Protein AF-A0AAD4VSG8-F1 (afdb_monomer)

pLDDT: mean 76.62, std 12.71, range [45.56, 93.06]

Radius of gyration: 14.2 Å; Cα contacts (8 Å, |Δi|>4): 172; chains: 1; bounding box: 31×34×39 Å

Organism: Prunus dulcis (NCBI:txid3755)

InterPro domains:
  IPR029068 Glyoxalase/Bleomycin resistance protein/Dihydroxybiphenyl dioxygenase [SSF54593] (1-107)

Structure (mmCIF, N/CA/C/O backbone):
data_AF-A0AAD4VSG8-F1
#
_entry.id   AF-A0AAD4VSG8-F1
#
loop_
_atom_site.group_PDB
_atom_site.id
_atom_site.type_symbol
_atom_site.label_atom_id
_atom_site.label_alt_id
_atom_site.label_comp_id
_atom_site.label_asym_id
_atom_site.label_entity_id
_atom_site.label_seq_id
_atom_site.pdbx_PDB_ins_code
_atom_site.Cartn_x
_atom_site.Cartn_y
_atom_site.Cartn_z
_atom_site.occupancy
_atom_site.B_iso_or_equiv
_atom_site.auth_seq_id
_atom_site.auth_comp_id
_atom_site.auth_asym_id
_atom_site.auth_atom_id
_atom_site.pdbx_PDB_model_num
ATOM 1 N N . MET A 1 1 ? -18.561 -6.197 -14.715 1.00 55.53 1 MET A N 1
ATOM 2 C CA . MET A 1 1 ? -17.214 -5.707 -15.060 1.00 55.53 1 MET A CA 1
ATOM 3 C C . MET A 1 1 ? -16.527 -5.410 -13.750 1.00 55.53 1 MET A C 1
ATOM 5 O O . MET A 1 1 ? -17.050 -4.602 -12.995 1.00 55.53 1 MET A O 1
ATOM 9 N N . GLU A 1 2 ? -15.457 -6.130 -13.446 1.00 71.62 2 GLU A N 1
ATOM 10 C CA . GLU A 1 2 ? -14.673 -5.925 -12.227 1.00 71.62 2 GLU A CA 1
ATOM 11 C C . GLU A 1 2 ? -13.542 -4.945 -12.546 1.00 71.62 2 GLU A C 1
ATOM 13 O O . GLU A 1 2 ? -12.922 -5.034 -13.606 1.00 71.62 2 G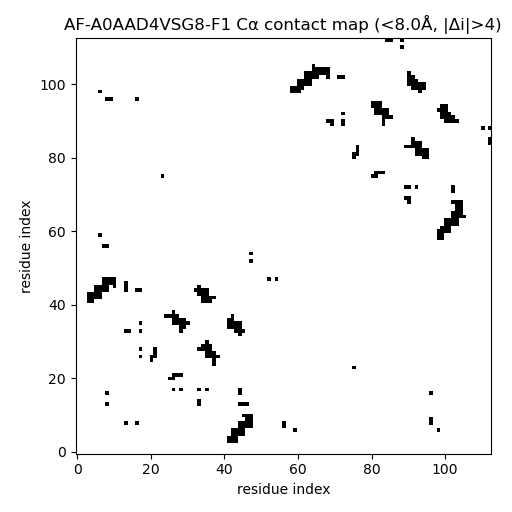LU A O 1
ATOM 18 N N . LEU A 1 3 ? -13.346 -3.955 -11.677 1.00 76.31 3 LEU A N 1
ATOM 19 C CA . LEU A 1 3 ? -12.305 -2.939 -11.799 1.00 76.31 3 LEU A CA 1
ATOM 20 C C . LEU A 1 3 ? -11.346 -3.110 -10.626 1.00 76.31 3 LEU A C 1
ATOM 22 O O . LEU A 1 3 ? -11.781 -3.080 -9.476 1.00 76.31 3 LEU A O 1
ATOM 26 N N . THR A 1 4 ? -10.058 -3.255 -10.919 1.00 81.50 4 THR A N 1
ATOM 27 C CA . THR A 1 4 ? -9.013 -3.431 -9.906 1.00 81.50 4 THR A CA 1
ATOM 28 C C . THR A 1 4 ? -8.073 -2.227 -9.936 1.00 81.50 4 THR A C 1
ATOM 30 O O . THR A 1 4 ? -7.537 -1.914 -11.003 1.00 81.50 4 THR A O 1
ATOM 33 N N . PRO A 1 5 ? -7.865 -1.523 -8.810 1.00 81.88 5 PRO A N 1
ATOM 34 C CA . PRO A 1 5 ? -6.932 -0.407 -8.765 1.00 81.88 5 PRO A CA 1
ATOM 35 C C . PRO A 1 5 ? -5.485 -0.863 -8.993 1.00 81.88 5 PRO A C 1
ATOM 37 O O . PRO A 1 5 ? -5.050 -1.898 -8.480 1.00 81.88 5 PRO A O 1
ATOM 40 N N . LEU A 1 6 ? -4.737 -0.050 -9.743 1.00 82.25 6 LEU A N 1
ATOM 41 C CA . LEU A 1 6 ? -3.307 -0.230 -9.981 1.00 82.25 6 LEU A CA 1
ATOM 42 C C . LEU A 1 6 ? -2.505 0.710 -9.075 1.00 82.25 6 LEU A C 1
ATOM 44 O O . LEU A 1 6 ? -2.715 1.923 -9.092 1.00 82.25 6 LEU A O 1
ATOM 48 N N . LEU A 1 7 ? -1.546 0.152 -8.346 1.00 84.81 7 LEU A N 1
ATOM 49 C CA . LEU A 1 7 ? -0.512 0.874 -7.616 1.00 84.81 7 LEU A CA 1
ATOM 50 C C . LEU A 1 7 ? 0.763 0.881 -8.453 1.00 84.81 7 LEU A C 1
ATOM 52 O O . LEU A 1 7 ? 1.403 -0.152 -8.631 1.00 84.81 7 LEU A O 1
ATOM 56 N N . VAL A 1 8 ? 1.114 2.041 -9.001 1.00 81.62 8 VAL A N 1
ATOM 57 C CA . VAL A 1 8 ? 2.291 2.187 -9.863 1.00 81.62 8 VAL A CA 1
ATOM 58 C C . VAL A 1 8 ? 3.478 2.647 -9.021 1.00 81.62 8 VAL A C 1
ATOM 60 O O . VAL A 1 8 ? 3.466 3.760 -8.507 1.00 81.62 8 VAL A O 1
ATOM 63 N N . VAL A 1 9 ? 4.503 1.804 -8.918 1.00 82.38 9 VAL A N 1
ATOM 64 C CA . VAL A 1 9 ? 5.759 2.071 -8.197 1.00 82.38 9 VAL A CA 1
ATOM 65 C C . VAL A 1 9 ? 6.958 2.011 -9.146 1.00 82.38 9 VAL A C 1
ATOM 67 O O . VAL A 1 9 ? 6.825 1.665 -10.326 1.00 82.38 9 VAL A O 1
ATOM 70 N N . ALA A 1 10 ? 8.157 2.342 -8.658 1.00 80.62 10 ALA A N 1
ATOM 71 C CA . ALA A 1 10 ? 9.361 2.215 -9.471 1.00 80.62 10 ALA A CA 1
ATOM 72 C C . ALA A 1 10 ? 9.614 0.741 -9.871 1.00 80.62 10 ALA A C 1
ATOM 74 O O . ALA A 1 10 ? 9.320 -0.173 -9.095 1.00 80.62 10 ALA A O 1
ATOM 75 N N . PRO A 1 11 ? 10.199 0.458 -11.054 1.00 80.56 11 PRO A N 1
ATOM 76 C CA . PRO A 1 11 ? 10.402 -0.917 -11.524 1.00 80.56 11 PRO A CA 1
ATOM 77 C C . PRO A 1 11 ? 11.156 -1.840 -10.561 1.00 80.56 11 PRO A C 1
ATOM 79 O O . PRO A 1 11 ? 10.855 -3.028 -10.491 1.00 80.56 11 PRO A O 1
ATOM 82 N N . SER A 1 12 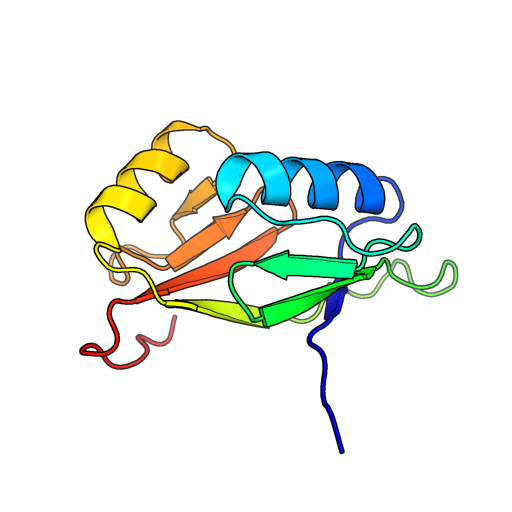? 12.114 -1.305 -9.803 1.00 83.25 12 SER A N 1
ATOM 83 C CA . SER A 1 12 ? 12.883 -2.048 -8.797 1.00 83.25 12 SER A CA 1
ATOM 84 C C . SER A 1 12 ? 12.131 -2.287 -7.484 1.00 83.25 12 SER A C 1
ATOM 86 O O . SER A 1 12 ? 12.618 -3.031 -6.637 1.00 83.25 12 SER A O 1
ATOM 88 N N . GLU A 1 13 ? 10.967 -1.665 -7.294 1.00 85.62 13 GLU A N 1
ATOM 89 C CA . GLU A 1 13 ? 10.274 -1.607 -6.004 1.00 85.62 13 GLU A CA 1
ATOM 90 C C . GLU A 1 13 ? 9.038 -2.494 -5.928 1.00 85.62 13 GLU A C 1
ATOM 92 O O . GLU A 1 13 ? 8.548 -2.725 -4.833 1.00 85.62 13 GLU A O 1
ATOM 97 N N . VAL A 1 14 ? 8.569 -3.059 -7.041 1.00 86.94 14 VAL A N 1
ATOM 98 C CA . VAL A 1 14 ? 7.333 -3.862 -7.120 1.00 86.94 14 VAL A CA 1
ATOM 99 C C . VAL A 1 14 ? 7.244 -4.933 -6.015 1.00 86.94 14 VAL A C 1
ATOM 101 O O . VAL A 1 14 ? 6.278 -4.984 -5.252 1.00 86.94 14 VAL A O 1
ATOM 104 N N . THR A 1 15 ? 8.292 -5.744 -5.848 1.00 87.94 15 THR A N 1
ATOM 105 C CA . THR A 1 15 ? 8.348 -6.779 -4.798 1.00 87.94 15 THR A CA 1
ATOM 106 C C . THR A 1 15 ? 8.521 -6.196 -3.393 1.00 87.94 15 THR A C 1
ATOM 108 O O . THR A 1 15 ? 8.014 -6.756 -2.418 1.00 87.94 15 THR A O 1
ATOM 111 N N . THR A 1 16 ? 9.261 -5.094 -3.264 1.00 90.50 16 THR A N 1
ATOM 112 C CA . THR A 1 16 ? 9.517 -4.436 -1.976 1.00 90.50 16 THR A CA 1
ATOM 113 C C . THR A 1 16 ? 8.247 -3.770 -1.451 1.00 90.50 16 THR A C 1
ATOM 115 O O . THR A 1 16 ? 7.889 -4.014 -0.302 1.00 90.50 16 THR A O 1
ATOM 118 N N . ALA A 1 17 ? 7.497 -3.079 -2.310 1.00 88.38 17 ALA A N 1
ATOM 119 C CA . ALA A 1 17 ? 6.199 -2.482 -2.015 1.00 88.38 17 ALA A CA 1
ATOM 120 C C . ALA A 1 17 ? 5.183 -3.535 -1.545 1.00 88.38 17 ALA A C 1
ATOM 122 O O . ALA A 1 17 ? 4.526 -3.362 -0.521 1.00 88.38 17 ALA A O 1
ATOM 123 N N . ALA A 1 18 ? 5.111 -4.696 -2.210 1.00 90.19 18 ALA A N 1
ATOM 124 C CA . ALA A 1 18 ? 4.235 -5.790 -1.775 1.00 90.19 18 ALA A CA 1
ATOM 125 C C . ALA A 1 18 ? 4.563 -6.278 -0.349 1.00 90.19 18 ALA A C 1
ATOM 127 O O . ALA A 1 18 ? 3.670 -6.523 0.468 1.00 90.19 18 ALA A O 1
ATOM 128 N N . ARG A 1 19 ? 5.858 -6.408 -0.027 1.00 90.81 19 ARG A N 1
ATOM 129 C CA . ARG A 1 19 ? 6.319 -6.799 1.316 1.00 90.81 19 ARG A CA 1
ATOM 130 C C . ARG A 1 19 ? 6.051 -5.709 2.350 1.00 90.81 19 ARG A C 1
ATOM 132 O O . ARG A 1 19 ? 5.649 -6.042 3.464 1.00 90.81 19 ARG A O 1
ATOM 139 N N . PHE A 1 20 ? 6.240 -4.449 1.972 1.00 90.81 20 PHE A N 1
ATOM 140 C CA . PHE A 1 20 ? 5.933 -3.282 2.790 1.00 90.81 20 PHE A CA 1
ATOM 141 C C . PHE A 1 20 ? 4.445 -3.248 3.162 1.00 90.81 20 PHE A C 1
ATOM 143 O O . PHE A 1 20 ? 4.106 -3.275 4.345 1.00 90.81 20 PHE A O 1
ATOM 150 N N . TYR A 1 21 ? 3.539 -3.344 2.186 1.00 91.31 21 TYR A N 1
ATOM 151 C CA . TYR A 1 21 ? 2.097 -3.362 2.452 1.00 91.31 21 TYR A CA 1
ATOM 152 C C . TYR A 1 21 ? 1.651 -4.585 3.263 1.00 91.31 21 TYR A C 1
ATOM 154 O O . TYR A 1 21 ? 0.749 -4.478 4.098 1.00 91.31 21 TYR A O 1
ATOM 162 N N . ARG A 1 22 ? 2.314 -5.739 3.108 1.00 90.81 22 ARG A N 1
ATOM 163 C CA . ARG A 1 22 ? 2.104 -6.889 4.003 1.00 90.81 22 ARG A CA 1
ATOM 164 C C . ARG A 1 22 ? 2.441 -6.552 5.454 1.00 90.81 22 ARG A C 1
ATOM 166 O O . ARG A 1 22 ? 1.702 -6.941 6.352 1.00 90.81 22 ARG A O 1
ATOM 173 N N . GLN A 1 23 ? 3.553 -5.864 5.690 1.00 90.56 23 GLN A N 1
ATOM 174 C CA . GLN A 1 23 ? 4.006 -5.513 7.035 1.00 90.56 23 GLN A CA 1
ATOM 175 C C . GLN A 1 23 ? 3.132 -4.432 7.681 1.00 90.56 23 GLN A C 1
ATOM 177 O O . GLN A 1 23 ? 2.783 -4.555 8.854 1.00 90.56 23 GLN A O 1
ATOM 182 N N . VAL A 1 24 ? 2.775 -3.389 6.929 1.00 87.94 24 VAL A N 1
ATOM 183 C CA . VAL A 1 24 ? 2.067 -2.219 7.468 1.00 87.94 24 VAL A CA 1
ATOM 184 C C . VAL A 1 24 ? 0.561 -2.451 7.549 1.00 87.94 24 VAL A C 1
ATOM 186 O O . VAL A 1 24 ? -0.047 -2.216 8.595 1.00 87.94 24 VAL A O 1
ATOM 189 N N . PHE A 1 25 ? -0.042 -2.933 6.460 1.00 87.44 25 PHE A N 1
ATOM 190 C CA . PHE A 1 25 ? -1.493 -3.092 6.331 1.00 87.44 25 PHE A CA 1
ATOM 191 C C . PHE A 1 25 ? -1.968 -4.530 6.566 1.00 87.44 25 PHE A C 1
ATOM 193 O O . PHE A 1 25 ? -3.169 -4.791 6.545 1.00 87.44 25 PHE A O 1
ATOM 200 N N . GLY A 1 26 ? -1.053 -5.482 6.782 1.00 89.25 26 GLY A N 1
ATOM 201 C CA . GLY A 1 26 ? -1.411 -6.899 6.877 1.00 89.25 26 GLY A CA 1
ATOM 202 C C . GLY A 1 26 ? -1.835 -7.499 5.533 1.00 89.25 26 GLY A C 1
ATOM 203 O O . GLY A 1 26 ? -2.592 -8.471 5.513 1.00 89.25 26 GLY A O 1
ATOM 204 N N . ALA A 1 27 ? -1.388 -6.915 4.416 1.00 91.50 27 ALA A N 1
ATOM 205 C CA . ALA A 1 27 ? -1.766 -7.355 3.079 1.00 91.50 27 ALA A CA 1
ATOM 206 C C . ALA A 1 27 ? -1.382 -8.822 2.804 1.00 91.50 27 ALA A C 1
ATOM 208 O O . ALA A 1 27 ? -0.296 -9.274 3.171 1.00 91.50 27 ALA A O 1
ATOM 209 N N . LYS A 1 28 ? -2.237 -9.572 2.105 1.00 93.06 28 LYS A N 1
ATOM 210 C CA . LYS A 1 28 ? -1.925 -10.929 1.626 1.00 93.06 28 LYS A CA 1
ATOM 211 C C . LYS A 1 28 ? -1.470 -10.867 0.176 1.00 93.06 28 LYS A C 1
ATOM 213 O O . LYS A 1 28 ? -2.188 -10.327 -0.652 1.00 93.06 28 LYS A O 1
ATOM 218 N N . ILE A 1 29 ? -0.318 -11.451 -0.131 1.00 90.56 29 ILE A N 1
ATOM 219 C CA . ILE A 1 29 ? 0.160 -11.599 -1.511 1.00 90.56 29 ILE A CA 1
ATOM 220 C C . ILE A 1 29 ? -0.567 -12.801 -2.118 1.00 90.56 29 ILE A C 1
ATOM 222 O O . ILE A 1 29 ? -0.497 -13.891 -1.545 1.00 90.56 29 ILE A O 1
ATOM 226 N N . VAL A 1 30 ? -1.288 -12.600 -3.222 1.00 88.50 30 VAL A N 1
ATOM 227 C CA . VAL A 1 30 ? -2.139 -13.641 -3.831 1.00 88.50 30 VAL A CA 1
ATOM 228 C C . VAL A 1 30 ? -1.603 -14.192 -5.151 1.00 88.50 30 VAL A C 1
ATOM 230 O O . VAL A 1 30 ? -2.006 -15.282 -5.551 1.00 88.50 30 VAL A O 1
ATOM 233 N N . SER A 1 31 ? -0.652 -13.508 -5.788 1.00 81.44 31 SER A N 1
ATOM 234 C CA . SER A 1 31 ? -0.006 -13.964 -7.023 1.00 81.44 31 SER A CA 1
ATOM 235 C C . SER A 1 31 ? 1.493 -13.618 -7.045 1.00 81.44 31 SER A C 1
ATOM 237 O O . SER A 1 31 ? 2.001 -12.912 -6.169 1.00 81.44 31 SER A O 1
ATOM 239 N N . ASN A 1 32 ? 2.215 -14.144 -8.041 1.00 67.56 32 ASN A N 1
ATOM 240 C CA . ASN A 1 32 ? 3.645 -13.868 -8.238 1.00 67.56 32 ASN A CA 1
ATOM 241 C C . ASN A 1 32 ? 3.916 -12.494 -8.886 1.00 67.56 32 ASN A C 1
ATOM 243 O O . ASN A 1 32 ? 5.010 -11.962 -8.710 1.00 67.56 32 ASN A O 1
ATOM 247 N N . ASP A 1 33 ? 2.933 -11.924 -9.587 1.00 65.56 33 ASP A N 1
ATOM 248 C CA . ASP A 1 33 ? 2.983 -10.594 -10.204 1.00 65.56 33 ASP A CA 1
ATOM 249 C C . ASP A 1 33 ? 2.098 -9.675 -9.354 1.00 65.56 33 ASP A C 1
ATOM 251 O O . ASP A 1 33 ? 0.879 -9.782 -9.450 1.00 65.56 33 ASP A O 1
ATOM 255 N N . PRO A 1 34 ? 2.657 -8.883 -8.423 1.00 78.06 34 PRO A N 1
ATOM 256 C CA . PRO A 1 34 ? 2.111 -8.796 -7.073 1.00 78.06 34 PRO A CA 1
ATOM 257 C C . PRO A 1 34 ? 0.723 -8.168 -7.010 1.00 78.06 34 PRO A C 1
ATOM 259 O O . PRO A 1 34 ? 0.539 -6.961 -6.841 1.00 78.06 34 PRO A O 1
ATOM 262 N N . GLU A 1 35 ? -0.258 -9.053 -7.046 1.00 90.06 35 GLU A N 1
ATOM 263 C CA . GLU A 1 35 ? -1.589 -8.821 -6.538 1.00 90.06 35 GLU A CA 1
ATOM 264 C C . GLU A 1 35 ? -1.557 -8.955 -5.018 1.00 90.06 35 GLU A C 1
ATOM 266 O O . GLU A 1 35 ? -1.031 -9.929 -4.457 1.00 90.06 35 GLU A O 1
ATOM 271 N N . ILE A 1 36 ? -2.139 -7.968 -4.344 1.00 91.19 36 ILE A N 1
ATOM 272 C CA . ILE A 1 36 ? -2.285 -7.965 -2.896 1.00 91.19 36 ILE A CA 1
ATOM 273 C C . ILE A 1 36 ? -3.747 -7.784 -2.499 1.00 91.19 36 ILE A C 1
ATOM 275 O O . ILE A 1 36 ? -4.500 -7.053 -3.139 1.00 91.19 36 ILE A O 1
ATOM 279 N N . LEU A 1 37 ? -4.132 -8.428 -1.402 1.00 91.00 37 LEU A N 1
ATOM 280 C CA . LEU A 1 37 ? -5.392 -8.186 -0.711 1.00 91.00 37 LEU A CA 1
ATOM 281 C C . LEU A 1 37 ? -5.132 -7.400 0.568 1.00 91.00 37 LEU A C 1
ATOM 283 O O . LEU A 1 37 ? -4.447 -7.903 1.461 1.00 91.00 37 LEU A O 1
ATOM 287 N N . ILE A 1 38 ? -5.725 -6.216 0.688 1.00 88.12 38 ILE A N 1
ATOM 288 C CA . ILE A 1 38 ? -5.817 -5.48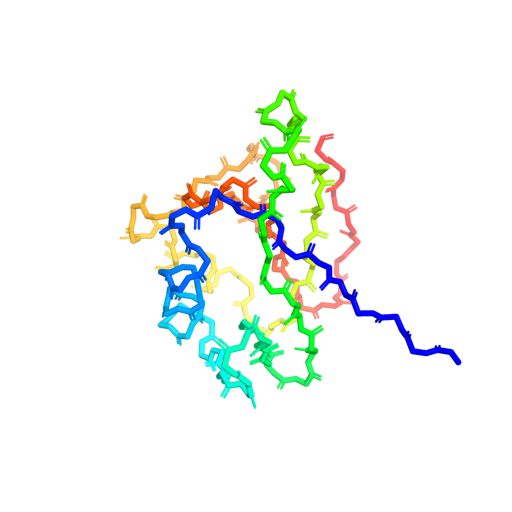0 1.954 1.00 88.12 38 ILE A CA 1
ATOM 289 C C . ILE A 1 38 ? -7.263 -5.602 2.434 1.00 88.12 38 ILE A C 1
ATOM 291 O O . ILE A 1 38 ? -8.181 -5.046 1.840 1.00 88.12 38 ILE A O 1
ATOM 295 N N . GLY A 1 39 ? -7.492 -6.396 3.483 1.00 85.44 39 GLY A N 1
ATOM 296 C CA . GLY A 1 39 ? -8.853 -6.792 3.852 1.00 85.44 39 GLY A CA 1
ATOM 297 C C . GLY A 1 39 ? -9.498 -7.636 2.745 1.00 85.44 39 GLY A C 1
ATOM 298 O O . GLY A 1 39 ? -9.017 -8.732 2.455 1.00 85.44 39 GLY A O 1
ATOM 299 N N . SER A 1 40 ? -10.582 -7.133 2.151 1.00 85.12 40 SER A N 1
ATOM 300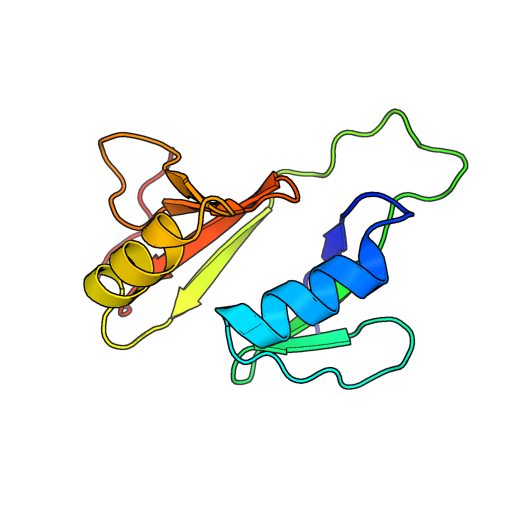 C CA . SER A 1 40 ? -11.266 -7.735 0.993 1.00 85.12 40 SER A CA 1
ATOM 301 C C . SER A 1 40 ? -10.913 -7.084 -0.347 1.00 85.12 40 SER A C 1
ATOM 303 O O . SER A 1 40 ? -11.364 -7.570 -1.381 1.00 85.12 40 SER A O 1
ATOM 305 N N . ASP A 1 41 ? -10.146 -5.992 -0.338 1.00 86.06 41 ASP A N 1
ATOM 306 C CA . ASP A 1 41 ? -9.886 -5.190 -1.530 1.00 86.06 41 ASP A CA 1
ATOM 307 C C . ASP A 1 41 ? -8.644 -5.707 -2.261 1.00 86.06 41 ASP A C 1
ATOM 309 O O . ASP A 1 41 ? -7.559 -5.800 -1.679 1.00 86.06 41 ASP A O 1
ATOM 313 N N . LEU A 1 42 ? -8.815 -6.049 -3.542 1.00 88.31 42 LEU A N 1
ATOM 314 C CA . LEU A 1 42 ? -7.740 -6.474 -4.437 1.00 88.31 42 LEU A CA 1
ATOM 315 C C . LEU A 1 42 ? -7.065 -5.256 -5.067 1.00 88.31 42 LEU A C 1
ATOM 317 O O . LEU A 1 42 ? -7.736 -4.389 -5.623 1.00 88.31 42 LEU A O 1
ATOM 321 N N . LEU A 1 43 ? -5.736 -5.221 -5.018 1.00 89.06 43 LEU A N 1
ATOM 322 C CA . LEU A 1 43 ? -4.892 -4.194 -5.624 1.00 89.06 43 LEU A CA 1
ATOM 323 C C . LEU A 1 43 ? -3.780 -4.876 -6.425 1.00 89.06 43 LEU A C 1
ATOM 325 O O . LEU A 1 43 ? -3.243 -5.894 -5.990 1.00 89.06 43 LEU A O 1
ATOM 329 N N . ILE A 1 44 ? -3.398 -4.299 -7.563 1.00 87.62 44 ILE A N 1
ATOM 330 C CA . ILE A 1 44 ? -2.263 -4.779 -8.367 1.00 87.62 44 ILE A CA 1
ATOM 331 C C . ILE A 1 44 ? -1.119 -3.783 -8.230 1.00 87.62 44 ILE A C 1
ATOM 333 O O . ILE A 1 44 ? -1.288 -2.606 -8.545 1.00 87.62 44 ILE A O 1
ATOM 337 N N . ILE A 1 45 ? 0.054 -4.249 -7.810 1.00 86.88 45 ILE A N 1
ATOM 338 C CA . ILE A 1 45 ? 1.269 -3.434 -7.787 1.00 86.88 45 ILE A CA 1
ATOM 339 C C . ILE A 1 45 ? 2.018 -3.650 -9.099 1.00 86.88 45 ILE A C 1
ATOM 341 O O . ILE A 1 45 ? 2.342 -4.773 -9.475 1.00 86.88 45 ILE A O 1
ATOM 345 N N . THR A 1 46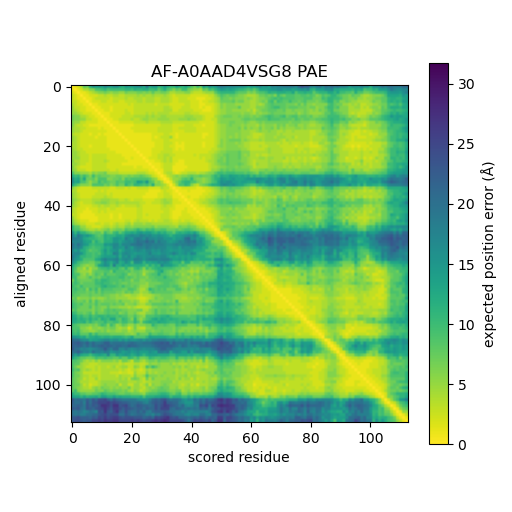 ? 2.305 -2.563 -9.801 1.00 86.88 46 THR A N 1
ATOM 346 C CA . THR A 1 46 ? 2.939 -2.583 -11.120 1.00 86.88 46 THR A CA 1
ATOM 347 C C . THR A 1 46 ? 3.967 -1.463 -11.248 1.00 86.88 46 THR A C 1
ATOM 349 O O . THR A 1 46 ? 4.099 -0.615 -10.370 1.00 86.88 46 THR A O 1
ATOM 352 N N . CYS A 1 47 ? 4.702 -1.440 -12.355 1.00 79.06 47 CYS A N 1
ATOM 353 C CA . CYS A 1 47 ? 5.611 -0.359 -12.708 1.00 79.06 47 CYS A CA 1
ATOM 354 C C . CYS A 1 47 ? 5.351 0.154 -14.134 1.00 79.06 47 CYS A C 1
ATOM 356 O O . CYS A 1 47 ? 4.719 -0.540 -14.939 1.00 79.06 47 CYS A O 1
ATOM 358 N N . PRO A 1 48 ? 5.810 1.373 -14.475 1.00 74.25 48 PRO A N 1
ATOM 359 C CA . PRO A 1 48 ? 5.702 1.881 -15.836 1.00 74.25 48 PRO A CA 1
ATOM 360 C C . PRO A 1 48 ? 6.427 0.970 -16.833 1.00 74.25 48 PRO A C 1
ATOM 362 O O . PRO A 1 48 ? 7.487 0.408 -16.542 1.00 74.25 48 PRO A O 1
ATOM 365 N N . ALA A 1 49 ? 5.886 0.858 -18.048 1.00 70.88 49 ALA A N 1
ATOM 366 C CA . ALA A 1 49 ? 6.577 0.172 -19.134 1.00 70.88 49 ALA A CA 1
ATOM 367 C C . ALA A 1 49 ? 7.945 0.830 -19.388 1.00 70.88 49 ALA A C 1
ATOM 369 O O . ALA A 1 49 ? 8.061 2.053 -19.363 1.00 70.88 49 ALA A O 1
ATOM 370 N N . ARG A 1 50 ? 8.975 0.030 -19.702 1.00 64.50 50 ARG A N 1
ATOM 371 C CA . ARG A 1 50 ? 10.366 0.503 -19.899 1.00 64.50 50 ARG A CA 1
ATOM 372 C C . ARG A 1 50 ? 10.513 1.646 -20.913 1.00 64.50 50 ARG A C 1
ATOM 374 O O . ARG A 1 50 ? 11.492 2.377 -20.863 1.00 64.50 50 ARG A O 1
ATOM 381 N N . SER A 1 51 ? 9.559 1.793 -21.828 1.00 58.03 51 SER A N 1
ATOM 382 C CA . SER A 1 51 ? 9.508 2.861 -22.830 1.00 58.03 51 SER A CA 1
ATOM 383 C C . SER A 1 51 ? 8.943 4.191 -22.315 1.00 58.03 51 SER A C 1
ATOM 385 O O . SER A 1 51 ? 8.863 5.134 -23.094 1.00 58.03 51 SER A O 1
ATOM 387 N N . ARG A 1 52 ? 8.481 4.260 -21.061 1.00 56.22 52 ARG A N 1
ATOM 388 C CA . ARG A 1 52 ? 7.838 5.433 -20.450 1.00 56.22 52 ARG A CA 1
ATOM 389 C C . ARG A 1 52 ? 8.298 5.622 -19.006 1.00 56.22 52 ARG A C 1
ATOM 391 O O . ARG A 1 52 ? 7.559 5.361 -18.062 1.00 56.22 52 ARG A O 1
ATOM 398 N N . THR A 1 53 ? 9.546 6.045 -18.846 1.00 55.50 53 THR A N 1
ATOM 399 C CA . THR A 1 53 ? 10.143 6.411 -17.548 1.00 55.50 53 THR A CA 1
ATOM 400 C C . THR A 1 53 ? 9.893 7.872 -17.161 1.00 55.50 53 THR A C 1
ATOM 402 O O . THR A 1 53 ? 10.244 8.281 -16.063 1.00 55.50 53 THR A O 1
ATOM 405 N N . ASP A 1 54 ? 9.324 8.663 -18.068 1.00 57.44 54 ASP A N 1
ATOM 406 C CA . ASP A 1 54 ? 9.037 10.096 -17.944 1.00 57.44 54 ASP A CA 1
ATOM 407 C C . ASP A 1 54 ? 7.646 10.398 -17.364 1.00 57.44 54 ASP A C 1
ATOM 409 O O . ASP A 1 54 ? 7.339 11.545 -17.043 1.00 57.44 54 ASP A O 1
ATOM 413 N N . LEU A 1 55 ? 6.796 9.380 -17.222 1.00 52.56 55 LEU A N 1
ATOM 414 C CA . LEU A 1 55 ? 5.467 9.542 -16.652 1.00 52.56 55 LEU A CA 1
ATOM 415 C C . LEU A 1 55 ? 5.535 9.493 -15.126 1.00 52.56 55 LEU A C 1
ATOM 417 O O . LEU A 1 55 ? 5.772 8.438 -14.538 1.00 52.56 55 LEU A O 1
ATOM 421 N N . SER A 1 56 ? 5.250 10.628 -14.488 1.00 56.56 56 SER A N 1
ATOM 422 C CA . SER A 1 56 ? 4.884 10.651 -13.073 1.00 56.56 56 SER A CA 1
ATOM 423 C C . SER A 1 56 ? 3.673 9.734 -12.862 1.00 56.56 56 SER A C 1
ATOM 425 O O . SER A 1 56 ? 2.703 9.849 -13.623 1.00 56.56 56 SER A O 1
ATOM 427 N N . PRO A 1 57 ? 3.690 8.823 -11.871 1.00 56.81 57 PRO A N 1
ATOM 428 C CA . PRO A 1 57 ? 2.531 7.988 -11.596 1.00 56.81 57 PRO A CA 1
ATOM 429 C C . PRO A 1 57 ? 1.310 8.882 -11.318 1.00 56.81 57 PRO A C 1
ATOM 431 O O . PRO A 1 57 ? 1.451 9.922 -10.664 1.00 56.81 57 PRO A O 1
ATOM 434 N N . PRO A 1 58 ? 0.119 8.536 -11.844 1.00 58.34 58 PRO A N 1
ATOM 435 C CA . PRO A 1 58 ? -1.087 9.303 -11.564 1.00 58.34 58 PRO A CA 1
ATOM 436 C C . PRO A 1 58 ? -1.311 9.344 -10.050 1.00 58.34 58 PRO A C 1
ATOM 438 O O . PRO A 1 58 ? -1.176 8.322 -9.377 1.00 58.34 58 PRO A O 1
ATOM 441 N N . MET A 1 59 ? -1.650 10.519 -9.512 1.00 59.88 59 MET A N 1
ATOM 442 C CA . MET A 1 59 ? -1.984 10.652 -8.093 1.00 59.88 59 MET A CA 1
ATOM 443 C C . MET A 1 59 ? -3.283 9.890 -7.813 1.00 59.88 59 MET A C 1
ATOM 445 O O . MET A 1 59 ? -4.376 10.395 -8.067 1.00 59.88 59 MET A O 1
ATOM 449 N N . LEU A 1 60 ? -3.156 8.663 -7.315 1.00 66.06 60 LEU A N 1
ATOM 450 C CA . LEU A 1 60 ? -4.262 7.865 -6.807 1.00 66.06 60 LEU A CA 1
ATOM 451 C C . LEU A 1 60 ? -4.256 7.958 -5.279 1.00 66.06 60 LEU A C 1
ATOM 453 O O . LEU A 1 60 ? -3.258 7.621 -4.644 1.00 66.06 60 LEU A O 1
ATOM 457 N N . CYS A 1 61 ? -5.365 8.425 -4.703 1.00 65.62 61 CYS A N 1
ATOM 458 C CA . CYS A 1 61 ? -5.605 8.364 -3.265 1.00 65.62 61 CYS A CA 1
ATOM 459 C C . CYS A 1 61 ? -6.461 7.130 -2.967 1.00 65.62 61 CYS A C 1
ATOM 461 O O . CYS A 1 61 ? -7.598 7.039 -3.438 1.00 65.62 61 CYS A O 1
ATOM 463 N N . LEU A 1 62 ? -5.912 6.172 -2.218 1.00 76.50 62 LEU A N 1
ATOM 464 C CA . LEU A 1 62 ? -6.649 4.997 -1.763 1.00 76.50 62 LEU A CA 1
ATOM 465 C C . LEU A 1 62 ? -7.213 5.240 -0.367 1.00 76.50 62 LEU A C 1
ATOM 467 O O . LEU A 1 62 ? -6.478 5.496 0.587 1.00 76.50 62 LEU A O 1
ATOM 471 N N . GLN A 1 63 ? -8.533 5.124 -0.244 1.00 74.62 63 GLN A N 1
ATOM 472 C CA . GLN A 1 63 ? -9.218 5.242 1.034 1.00 74.62 63 GLN A CA 1
ATOM 473 C C . GLN A 1 63 ? -9.396 3.855 1.664 1.00 74.62 63 GLN A C 1
ATOM 475 O O . GLN A 1 63 ? -10.147 3.027 1.152 1.00 74.62 63 GLN A O 1
ATOM 480 N N . LEU A 1 64 ? -8.742 3.617 2.799 1.00 75.12 64 LEU A N 1
ATOM 481 C CA . LEU A 1 64 ? -8.880 2.397 3.587 1.00 75.12 64 LEU A CA 1
ATOM 482 C C . LEU A 1 64 ? -9.820 2.627 4.771 1.00 75.12 64 LEU A C 1
ATOM 484 O O . LEU A 1 64 ? -9.636 3.536 5.589 1.00 75.12 64 LEU A O 1
ATOM 488 N N . ARG A 1 65 ? -10.830 1.763 4.889 1.00 75.62 65 ARG A N 1
ATOM 489 C CA . ARG A 1 65 ? -11.719 1.755 6.052 1.00 75.62 65 ARG A CA 1
ATOM 490 C C . ARG A 1 65 ? -11.062 1.014 7.206 1.00 75.62 65 ARG A C 1
ATOM 492 O O . ARG A 1 65 ? -10.676 -0.142 7.068 1.00 75.62 65 ARG A O 1
ATOM 499 N N . CYS A 1 66 ? -10.992 1.659 8.361 1.00 76.62 66 CYS A N 1
ATOM 500 C CA . CYS A 1 66 ? -10.505 1.051 9.593 1.00 76.62 66 CYS A CA 1
ATOM 501 C C . CYS A 1 66 ? -11.334 1.517 10.795 1.00 76.62 66 CYS A C 1
ATOM 503 O O . CYS A 1 66 ? -12.010 2.545 10.752 1.00 76.62 66 CYS A O 1
ATOM 505 N N . SER A 1 67 ? -11.324 0.720 11.864 1.00 79.81 67 SER A N 1
ATOM 506 C CA . SER A 1 67 ? -12.114 0.990 13.070 1.00 79.81 67 SER A CA 1
ATOM 507 C C . SER A 1 67 ? -11.637 2.230 13.826 1.00 79.81 67 SER A C 1
ATOM 509 O O . SER A 1 67 ? -12.461 2.948 14.385 1.00 79.81 67 SER A O 1
ATOM 511 N N . ASP A 1 68 ? -10.325 2.482 13.817 1.00 82.94 68 ASP A N 1
ATOM 512 C CA . ASP A 1 68 ? -9.679 3.605 14.500 1.00 82.94 68 ASP A CA 1
ATOM 513 C C . ASP A 1 68 ? -8.599 4.242 13.595 1.00 82.94 68 ASP A C 1
ATOM 515 O O . ASP A 1 68 ? -7.428 3.850 13.641 1.00 82.94 68 ASP A O 1
ATOM 519 N N . PRO A 1 69 ? -8.993 5.188 12.719 1.00 80.31 69 PRO A N 1
ATOM 520 C CA . PRO A 1 69 ? -8.086 5.865 11.791 1.00 80.31 69 PRO A CA 1
ATOM 521 C C . PRO A 1 69 ? -6.983 6.653 12.486 1.00 80.31 69 PRO A C 1
ATOM 523 O O . PRO A 1 69 ? -5.858 6.682 11.997 1.00 80.31 69 PRO A O 1
ATOM 526 N N . GLU A 1 70 ? -7.285 7.262 13.632 1.00 80.19 70 GLU A N 1
ATOM 527 C CA . GLU A 1 70 ? -6.348 8.107 14.364 1.00 80.19 70 GLU A CA 1
ATOM 528 C C . GLU A 1 70 ? -5.233 7.268 14.989 1.00 80.19 70 GLU A C 1
ATOM 530 O O . GLU A 1 70 ? -4.047 7.556 14.803 1.00 80.19 70 GLU A O 1
ATOM 535 N N . GLN A 1 71 ? -5.594 6.189 15.692 1.00 82.62 71 GLN A N 1
ATOM 536 C CA . GLN A 1 71 ? -4.608 5.281 16.269 1.00 82.62 71 GLN A CA 1
ATOM 537 C C . GLN A 1 71 ? -3.771 4.610 15.175 1.00 82.62 71 GLN A C 1
ATOM 539 O O . GLN A 1 71 ? -2.558 4.445 15.334 1.00 82.62 71 GLN A O 1
ATOM 544 N N . PHE A 1 72 ? -4.400 4.250 14.053 1.00 84.62 72 PHE A N 1
ATOM 545 C CA . PHE A 1 72 ? -3.702 3.652 12.923 1.00 84.62 72 PHE A CA 1
ATOM 546 C C . PHE A 1 72 ? -2.714 4.630 12.270 1.00 84.62 72 PHE A C 1
ATOM 548 O O . PHE A 1 72 ? -1.543 4.285 12.110 1.00 84.62 72 PHE A O 1
ATOM 555 N N . ALA A 1 73 ? -3.141 5.865 11.983 1.00 80.75 73 ALA A N 1
ATOM 556 C CA . ALA A 1 73 ? -2.289 6.921 11.436 1.00 80.75 73 ALA A CA 1
ATOM 557 C C . ALA A 1 73 ? -1.097 7.224 12.362 1.00 80.75 73 ALA A C 1
ATOM 559 O O . ALA A 1 73 ? 0.049 7.235 11.916 1.00 80.75 73 ALA A O 1
ATOM 560 N N . LYS A 1 74 ? -1.332 7.366 13.675 1.00 82.06 74 LYS A N 1
ATOM 561 C CA . LYS A 1 74 ? -0.258 7.552 14.670 1.00 82.06 74 LYS A CA 1
ATOM 562 C C . LYS A 1 74 ? 0.746 6.401 14.662 1.00 82.06 74 LYS A C 1
ATOM 564 O O . LYS A 1 74 ? 1.948 6.632 14.754 1.00 82.06 74 LYS A O 1
ATOM 569 N N . LYS A 1 75 ? 0.272 5.157 14.540 1.00 85.12 75 LYS A N 1
ATOM 570 C CA . LYS A 1 75 ? 1.142 3.974 14.492 1.00 85.12 75 LYS A CA 1
ATOM 571 C C . LYS A 1 75 ? 2.065 4.002 13.274 1.00 85.12 75 LYS A C 1
ATOM 573 O O . LYS A 1 75 ? 3.253 3.734 13.426 1.00 85.12 75 LYS A O 1
ATOM 578 N N . ILE A 1 76 ? 1.534 4.293 12.089 1.00 83.88 76 ILE A N 1
ATOM 579 C CA . ILE A 1 76 ? 2.323 4.263 10.849 1.00 83.88 76 ILE A CA 1
ATOM 580 C C . ILE A 1 76 ? 3.234 5.488 10.704 1.00 83.88 76 ILE A C 1
ATOM 582 O O . ILE A 1 76 ? 4.344 5.349 10.203 1.00 83.88 76 ILE A O 1
ATOM 586 N N . LEU A 1 77 ? 2.835 6.665 11.200 1.00 83.38 77 LEU A N 1
ATOM 587 C CA . LEU A 1 77 ? 3.671 7.872 11.154 1.00 83.38 77 LEU A CA 1
ATOM 588 C C . LEU A 1 77 ? 4.952 7.732 11.992 1.00 83.38 77 LEU A C 1
ATOM 590 O O . LEU A 1 77 ? 5.954 8.371 11.693 1.00 83.38 77 LEU A O 1
ATOM 594 N N . ASN A 1 78 ? 4.967 6.833 12.977 1.00 81.12 78 ASN A N 1
ATOM 595 C CA . ASN A 1 78 ? 6.166 6.512 13.755 1.00 81.12 78 ASN A CA 1
ATOM 596 C C . ASN A 1 78 ? 7.182 5.620 13.009 1.00 81.12 78 ASN A C 1
ATOM 598 O O . ASN A 1 78 ? 8.206 5.274 13.590 1.00 81.12 78 ASN A O 1
ATOM 602 N N . THR A 1 79 ? 6.910 5.198 11.768 1.00 75.19 79 THR A N 1
ATOM 603 C CA . THR A 1 79 ? 7.766 4.242 11.034 1.00 75.19 79 THR A CA 1
ATOM 604 C C . THR A 1 79 ? 8.772 4.888 10.076 1.00 75.19 79 THR A C 1
ATOM 606 O O . THR A 1 79 ? 9.475 4.154 9.395 1.00 75.19 79 THR A O 1
ATOM 609 N N . GLU A 1 80 ? 8.846 6.224 9.989 1.00 78.12 80 GLU A N 1
ATOM 610 C CA . GLU A 1 80 ? 9.624 7.005 8.990 1.00 78.12 80 GLU A CA 1
ATOM 611 C C . GLU A 1 80 ? 9.252 6.745 7.510 1.00 78.12 80 GLU A C 1
ATOM 613 O O . GLU A 1 80 ? 9.575 7.547 6.640 1.00 78.12 80 GLU A O 1
ATOM 618 N N . GLN A 1 81 ? 8.500 5.679 7.220 1.00 85.56 81 GLN A N 1
ATOM 619 C CA . GLN A 1 81 ? 8.054 5.261 5.885 1.00 85.56 81 GLN A CA 1
ATOM 620 C C . GLN A 1 81 ? 6.788 5.988 5.401 1.00 85.56 81 GLN A C 1
ATOM 622 O O . GLN A 1 81 ? 6.324 5.758 4.284 1.00 85.56 81 GLN A O 1
ATOM 627 N N . PHE A 1 82 ? 6.210 6.850 6.243 1.00 85.50 82 PHE A N 1
ATOM 628 C CA . PHE A 1 82 ? 5.023 7.643 5.937 1.00 85.50 82 PHE A CA 1
ATOM 629 C C . PHE A 1 82 ? 5.248 9.113 6.263 1.00 85.50 82 PHE A C 1
ATOM 631 O O . PHE A 1 82 ? 5.815 9.457 7.299 1.00 85.50 82 PHE A O 1
ATOM 638 N N . THR A 1 83 ? 4.726 9.978 5.399 1.00 85.62 83 THR A N 1
ATOM 639 C CA . THR A 1 83 ? 4.752 11.434 5.563 1.00 85.62 83 THR A CA 1
ATOM 640 C C . THR A 1 83 ? 3.327 11.998 5.566 1.00 85.62 83 THR A C 1
ATOM 642 O O . THR A 1 83 ? 2.507 11.576 4.749 1.00 85.62 83 THR A O 1
ATOM 645 N N . PRO A 1 84 ? 2.982 12.927 6.474 1.00 81.44 84 PRO A N 1
ATOM 646 C CA . PRO A 1 84 ? 1.675 13.585 6.461 1.00 81.44 84 PRO A CA 1
ATOM 647 C C . PRO A 1 84 ? 1.557 14.531 5.255 1.00 81.44 84 PRO A C 1
ATOM 649 O O . PRO A 1 84 ? 2.538 15.167 4.870 1.00 81.44 84 PRO A O 1
ATOM 652 N N . THR A 1 85 ? 0.368 14.636 4.647 1.00 72.00 85 THR A N 1
ATOM 653 C CA . THR A 1 85 ? 0.192 15.383 3.381 1.00 72.00 85 THR A CA 1
ATOM 654 C C . THR A 1 85 ? -0.375 16.802 3.527 1.00 72.00 85 THR A C 1
ATOM 656 O O . THR A 1 85 ? -0.225 17.582 2.593 1.00 72.00 85 THR A O 1
ATOM 659 N N . SER A 1 86 ? -0.998 17.168 4.658 1.00 64.38 86 SER A N 1
ATOM 660 C CA . SER A 1 86 ? -1.340 18.561 5.027 1.00 64.38 86 SER A CA 1
ATOM 661 C C . SER A 1 86 ? -1.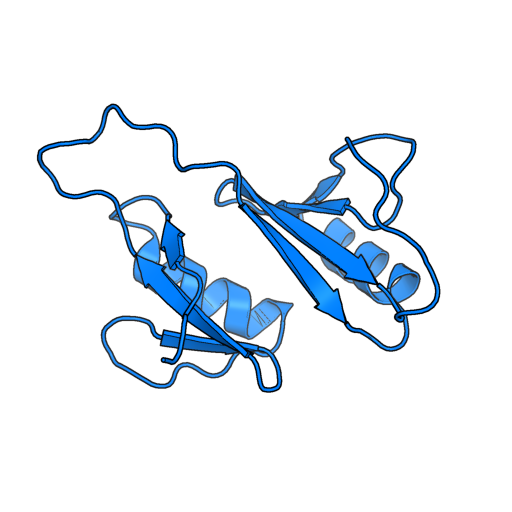814 18.667 6.490 1.00 64.38 86 SER A C 1
ATOM 663 O O . SER A 1 86 ? -2.244 17.676 7.077 1.00 64.38 86 SER A O 1
ATOM 665 N N . GLU A 1 87 ? -1.784 19.874 7.072 1.00 55.16 87 GLU A N 1
ATOM 666 C CA . GLU A 1 87 ? -2.194 20.157 8.467 1.00 55.16 87 GLU A CA 1
ATOM 667 C C . GLU A 1 87 ? -3.707 20.015 8.735 1.00 55.16 87 GLU A C 1
ATOM 669 O O . GLU A 1 87 ? -4.143 20.082 9.882 1.00 55.16 87 GLU A O 1
ATOM 674 N N . HIS A 1 88 ? -4.532 19.824 7.700 1.00 50.69 88 HIS A N 1
ATOM 675 C CA . HIS A 1 88 ? -5.998 19.817 7.822 1.00 50.69 88 HIS A CA 1
ATOM 676 C C . HIS A 1 88 ? -6.637 18.453 7.534 1.00 50.69 88 HIS A C 1
ATOM 678 O O . HIS A 1 88 ? -7.859 18.342 7.462 1.00 50.69 88 HIS A O 1
ATOM 684 N N . CYS A 1 89 ? -5.826 17.408 7.358 1.00 59.06 89 CYS A N 1
ATOM 685 C CA . CYS A 1 89 ? -6.279 16.044 7.103 1.00 59.06 89 CYS A CA 1
ATOM 686 C C . CYS A 1 89 ? -5.448 15.062 7.922 1.00 59.06 89 CYS A C 1
ATOM 688 O O . CYS A 1 89 ? -4.518 14.448 7.404 1.00 59.06 89 CYS A O 1
ATOM 690 N N . GLU A 1 90 ? -5.804 14.893 9.194 1.00 59.28 90 GLU A N 1
ATOM 691 C CA . GLU A 1 90 ? -5.036 14.101 10.168 1.00 59.28 90 GLU A CA 1
ATOM 692 C C . GLU A 1 90 ? -4.827 12.628 9.761 1.00 59.28 90 GLU A C 1
ATOM 694 O O . GLU A 1 90 ? -3.990 11.939 10.345 1.00 59.28 90 GLU A O 1
ATOM 699 N N . TRP A 1 91 ? -5.547 12.138 8.742 1.00 70.25 91 TRP A N 1
ATOM 700 C CA . TRP A 1 91 ? -5.503 10.747 8.280 1.00 70.25 91 TRP A CA 1
ATOM 701 C C . TRP A 1 91 ? -5.112 10.576 6.809 1.00 70.25 91 TRP A C 1
ATOM 703 O O . TRP A 1 91 ? -5.261 9.474 6.279 1.00 70.25 91 TRP A O 1
ATOM 713 N N . ASN A 1 92 ? -4.618 11.636 6.15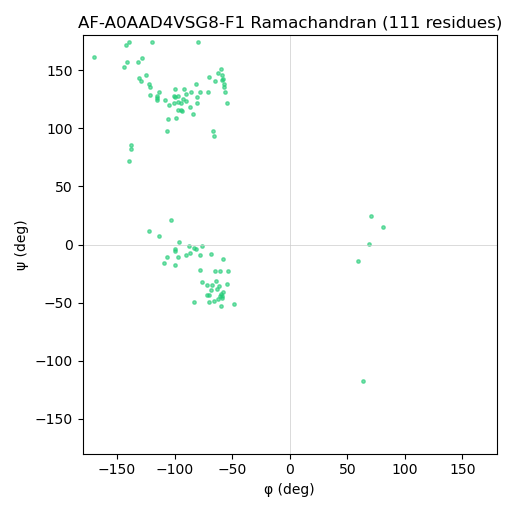9 1.00 74.69 92 ASN A N 1
ATOM 714 C CA . ASN A 1 92 ? -4.025 11.544 4.828 1.00 74.69 92 ASN A CA 1
ATOM 715 C C . ASN A 1 92 ? -2.499 11.454 4.953 1.00 74.69 92 ASN A C 1
ATOM 717 O O . ASN A 1 92 ? -1.849 12.331 5.529 1.00 74.69 92 ASN A O 1
ATOM 721 N N . VAL A 1 93 ? -1.923 10.392 4.398 1.00 80.06 93 VAL A N 1
ATOM 722 C CA . VAL A 1 93 ? -0.480 10.145 4.415 1.00 80.06 93 VAL A CA 1
ATOM 723 C C . VAL A 1 93 ? 0.016 9.775 3.026 1.00 80.06 93 VAL A C 1
ATOM 725 O O . VAL A 1 93 ? -0.733 9.277 2.187 1.00 80.06 93 VAL A O 1
ATOM 728 N N . LYS A 1 94 ? 1.305 9.989 2.798 1.00 85.38 94 LYS A N 1
ATOM 729 C CA . LYS A 1 94 ? 2.034 9.540 1.621 1.00 85.38 94 LYS A CA 1
ATOM 730 C C . LYS A 1 94 ? 3.081 8.522 2.052 1.00 85.38 94 LYS A C 1
ATOM 732 O O . LYS A 1 94 ? 3.842 8.800 2.980 1.00 85.38 94 LYS A O 1
ATOM 737 N N . ASP A 1 95 ? 3.089 7.355 1.417 1.00 85.69 95 ASP A N 1
ATOM 738 C CA . ASP A 1 95 ? 4.094 6.322 1.687 1.00 85.69 95 ASP A CA 1
ATOM 739 C C . ASP A 1 95 ? 5.431 6.604 0.976 1.00 85.69 95 ASP A C 1
ATOM 741 O O . ASP A 1 95 ? 5.553 7.546 0.184 1.00 85.69 95 ASP A O 1
ATOM 745 N N . GLU A 1 96 ? 6.443 5.783 1.260 1.00 84.88 96 GLU A N 1
ATOM 746 C CA . GLU A 1 96 ? 7.781 5.891 0.663 1.00 84.88 96 GLU A CA 1
ATOM 747 C C . GLU A 1 96 ? 7.795 5.735 -0.869 1.00 84.88 96 GLU A C 1
ATOM 749 O O . GLU A 1 96 ? 8.675 6.280 -1.534 1.00 84.88 96 GLU A O 1
ATOM 754 N N . HIS A 1 97 ? 6.782 5.078 -1.444 1.00 83.31 97 HIS A N 1
ATOM 755 C CA . HIS A 1 97 ? 6.601 4.924 -2.893 1.00 83.31 97 HIS A CA 1
ATOM 756 C C . HIS A 1 97 ? 5.824 6.085 -3.527 1.00 83.31 97 HIS A C 1
ATOM 758 O O . HIS A 1 97 ? 5.615 6.137 -4.740 1.00 83.31 97 HIS A O 1
ATOM 764 N N . GLY A 1 98 ? 5.395 7.041 -2.708 1.00 79.19 98 GLY A N 1
ATOM 765 C CA . GLY A 1 98 ? 4.684 8.231 -3.121 1.00 79.19 98 GLY A CA 1
ATOM 766 C C . GLY A 1 98 ? 3.187 8.051 -3.361 1.00 79.19 98 GLY A C 1
ATOM 767 O O . GLY A 1 98 ? 2.574 8.947 -3.946 1.00 79.19 98 GLY A O 1
ATOM 768 N N . ILE A 1 99 ? 2.600 6.949 -2.890 1.00 82.44 99 ILE A N 1
ATOM 769 C CA . ILE A 1 99 ? 1.162 6.680 -2.954 1.00 82.44 99 ILE A CA 1
ATOM 770 C C . ILE A 1 99 ? 0.446 7.402 -1.814 1.00 82.44 99 ILE A C 1
ATOM 772 O O . ILE A 1 99 ? 0.912 7.411 -0.672 1.00 82.44 99 ILE A O 1
ATOM 776 N N . PHE A 1 100 ? -0.707 7.995 -2.128 1.00 81.44 100 PHE A N 1
ATOM 777 C CA . PHE A 1 100 ? -1.549 8.683 -1.158 1.00 81.44 100 PHE A CA 1
ATOM 778 C C . PHE A 1 100 ? -2.551 7.709 -0.539 1.00 81.44 100 PHE A C 1
ATOM 780 O O . PHE A 1 100 ? -3.286 7.011 -1.240 1.00 81.44 100 PHE A O 1
ATOM 787 N N . TRP A 1 101 ? -2.606 7.706 0.785 1.00 83.31 101 TRP A N 1
ATOM 788 C CA . TRP A 1 101 ? -3.500 6.878 1.576 1.00 83.31 101 TRP A CA 1
ATOM 789 C C . TRP A 1 101 ? -4.358 7.758 2.468 1.00 83.31 101 TRP A C 1
ATOM 791 O O . TRP A 1 101 ? -3.860 8.694 3.092 1.00 83.31 101 TRP A O 1
ATOM 801 N N . GLN A 1 102 ? -5.638 7.421 2.563 1.00 80.81 102 GLN A N 1
ATOM 802 C CA . GLN A 1 102 ? -6.562 8.022 3.511 1.00 80.81 102 GLN A CA 1
ATOM 803 C C . GLN A 1 102 ? -7.154 6.941 4.407 1.00 80.81 102 GLN A C 1
ATOM 805 O O . GLN A 1 102 ? -7.722 5.967 3.915 1.00 80.81 102 GLN A O 1
ATOM 810 N N . PHE A 1 103 ? -7.100 7.137 5.720 1.00 80.88 103 PHE A N 1
ATOM 811 C CA . PHE A 1 103 ? -7.780 6.260 6.673 1.00 80.88 103 PHE A CA 1
ATOM 812 C C . PHE A 1 103 ? -9.098 6.884 7.120 1.00 80.88 103 PHE A C 1
ATOM 814 O O . PHE A 1 103 ? -9.162 8.065 7.440 1.00 80.88 103 PHE A O 1
ATOM 821 N N . THR A 1 104 ? -10.174 6.099 7.143 1.00 74.56 104 THR A N 1
ATOM 822 C CA . THR A 1 104 ? -11.499 6.582 7.565 1.00 74.56 104 THR A CA 1
ATOM 823 C C . THR A 1 104 ? -12.269 5.511 8.326 1.00 74.56 104 THR A C 1
ATOM 825 O O . THR A 1 104 ? -12.106 4.319 8.082 1.00 74.56 104 THR A O 1
ATOM 828 N N . ASN A 1 105 ? -13.168 5.931 9.215 1.00 70.81 105 ASN A N 1
ATOM 829 C CA . ASN A 1 105 ? -14.116 5.057 9.911 1.00 70.81 105 ASN A CA 1
ATOM 830 C C . ASN A 1 105 ? -15.539 5.146 9.329 1.00 70.81 105 ASN A C 1
ATOM 832 O O . ASN A 1 105 ? -16.506 4.780 9.994 1.00 70.81 105 ASN A O 1
ATOM 836 N N . SER A 1 106 ? -15.681 5.602 8.075 1.00 64.44 106 SER A N 1
ATOM 837 C CA . SER A 1 106 ? -16.935 5.725 7.301 1.00 64.44 106 SER A CA 1
ATOM 838 C C . SER A 1 106 ? -17.951 6.783 7.756 1.00 64.44 106 SER A C 1
ATOM 840 O O . SER A 1 106 ? -18.974 6.948 7.095 1.00 64.44 106 SER A O 1
ATOM 842 N N . LYS A 1 107 ? -17.674 7.550 8.820 1.00 55.06 107 LYS A N 1
ATOM 843 C CA . LYS A 1 107 ? -18.533 8.675 9.246 1.00 55.06 107 LYS A CA 1
ATOM 844 C C . LYS A 1 107 ? -18.075 10.046 8.746 1.00 55.06 107 LYS A C 1
ATOM 846 O O . LYS A 1 107 ? -18.823 11.006 8.895 1.00 55.06 107 LYS A O 1
ATOM 851 N N . GLN A 1 108 ? -16.876 10.155 8.179 1.00 50.25 108 GLN A N 1
ATOM 852 C CA . GLN A 1 108 ? -16.313 11.431 7.740 1.00 50.25 108 GLN A CA 1
ATOM 853 C C . GLN A 1 108 ? -16.164 11.494 6.220 1.00 50.25 108 GLN A C 1
ATOM 855 O O . GLN A 1 108 ? -15.656 10.564 5.588 1.00 50.25 108 GLN A O 1
ATOM 860 N N . SER A 1 109 ? -16.648 12.600 5.655 1.00 48.00 109 SER A N 1
ATOM 861 C CA . SER A 1 109 ? -16.499 12.971 4.251 1.00 48.00 109 SER A CA 1
ATOM 862 C C . SER A 1 109 ? -15.023 13.111 3.873 1.00 48.00 109 SER A C 1
ATOM 864 O O . SER A 1 109 ? -14.197 13.484 4.700 1.00 48.00 109 SER A O 1
ATOM 866 N N . TYR A 1 110 ? -14.707 12.846 2.606 1.00 48.91 110 TYR A N 1
ATOM 867 C CA . TYR A 1 110 ? -13.393 13.105 2.020 1.00 48.91 110 TYR A CA 1
ATOM 868 C C . TYR A 1 110 ? -12.990 14.575 2.223 1.00 48.91 110 TYR A C 1
ATOM 870 O O . TYR A 1 110 ? -13.695 15.470 1.754 1.00 48.91 110 TYR A O 1
ATOM 878 N N . CYS A 1 111 ? -11.861 14.831 2.886 1.00 48.75 111 CYS A N 1
ATOM 879 C CA . CYS A 1 111 ? -11.224 16.144 2.845 1.00 48.75 111 CYS A CA 1
ATOM 880 C C . CYS A 1 111 ? -10.305 16.209 1.618 1.00 48.75 111 CYS A C 1
ATOM 882 O O . CYS A 1 111 ? -9.374 15.412 1.478 1.00 48.75 111 CYS A O 1
ATOM 884 N N . VAL A 1 112 ? -10.622 17.136 0.714 1.00 45.56 112 VAL A N 1
ATOM 885 C CA . VAL A 1 112 ? -9.819 17.443 -0.473 1.00 45.56 11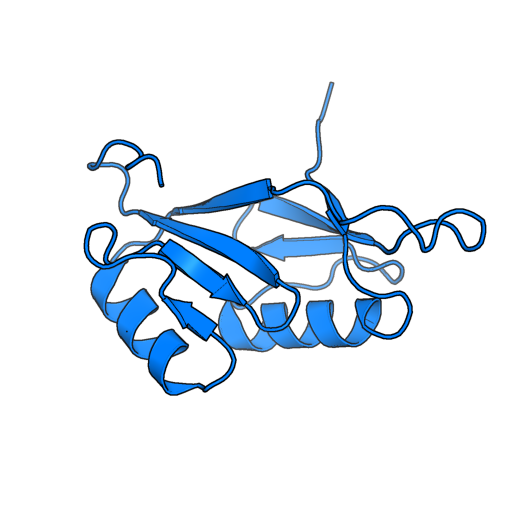2 VAL A CA 1
ATOM 886 C C . VAL A 1 112 ? -8.540 18.151 -0.014 1.00 45.56 112 VAL A C 1
ATOM 888 O O . VAL A 1 112 ? -8.624 19.064 0.807 1.00 45.56 112 VAL A O 1
ATOM 891 N N . LEU A 1 113 ? -7.390 17.684 -0.513 1.00 47.38 113 LEU A N 1
ATOM 892 C CA . LEU A 1 113 ? -6.084 18.338 -0.365 1.00 47.38 113 LEU A CA 1
ATOM 893 C C . LEU A 1 113 ? -6.059 19.704 -1.056 1.00 47.38 113 LEU A C 1
ATOM 895 O O . LEU A 1 113 ? -6.615 19.796 -2.175 1.00 47.38 113 LEU A O 1
#

Nearest PDB struct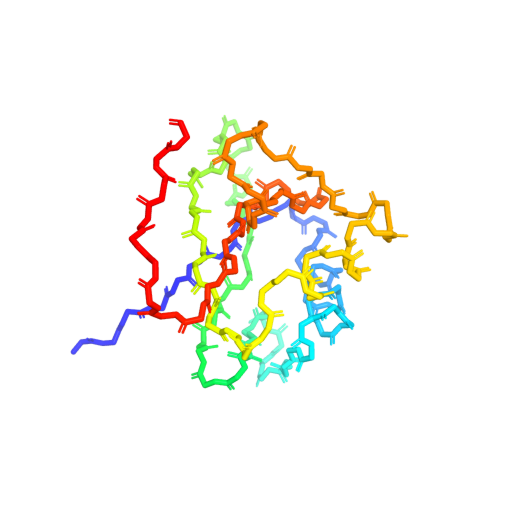ures (foldseek):
  1r9c-assembly1_B  TM=6.060E-01  e=3.933E-05  Mesorhizobium loti
  8he6-assembly1_B  TM=6.229E-01  e=7.329E-04  Nostoc sp. PCC 7120 = FACHB-418
  8stb-assembly2_A  TM=3.391E-01  e=1.199E-02  Streptomyces sp.
  2h16-assembly1_D  TM=3.997E-01  e=1.418E-01  Homo sapiens
  6vc8-assembly3_C  TM=2.216E-01  e=7.200E-01  Homo sapiens

Foldseek 3Di:
DDDAAEAEFAPVCQVVVLVVCCVLQVWDQDDPQGWIDRPNHIHGYYYDDPVPPPDDPPADEAEDEDQDQQVSLVVVVVVVQWDADDPPQSAWIAGVRRHIYGYDNPPDDDDDD

Solvent-accessible surface area (backbone atoms only — not comparable to full-atom values): 6927 Å² total; per-residue (Å²): 136,89,84,70,56,75,46,64,33,57,77,89,34,40,71,56,51,54,54,47,41,28,71,76,67,62,28,44,77,77,50,94,74,43,28,33,29,50,85,90,47,62,36,36,44,38,47,67,59,90,92,45,83,83,64,76,68,78,93,55,74,48,76,45,81,39,94,52,28,66,66,50,40,58,59,48,51,74,63,79,50,36,43,79,73,54,100,87,38,93,36,36,33,28,40,82,74,69,48,36,38,32,45,33,66,81,82,70,79,88,79,84,131

Mean predicted aligned error: 8.09 Å

Secondary structure (DSSP, 8-state):
-----EEE--TTTHHHHHHHHHHHH-PEE-SSS-EEEETTEEEEEE---TT--S-PPP-PEEEEE-S-HHHHHHHHHTTSSEEE--TT-TTEEEETT--EEEEE-SSSPPPP-

Sequence (113 aa):
MELTPLLVVAPSEVTTAARFYRQVFGAKIVSNDPEILIGSDLLIITCPARSRTDLSPPMLCLQLRCSDPEQFAKKILNTEQFTPTSEHCEWNVKDEHGIFWQFTNSKQSYCVL